Protein AF-A0A1F9VGP0-F1 (afdb_monomer)

Foldseek 3Di:
DQQWAALVVVCVVVVHDPVVVVVVVVVVQDWDQDPVRGITDRPVSNVVSCVVVVCVVPPPDDPD

Solvent-accessible surface area (backbone atoms only — not comparable to full-atom values): 4024 Å² total; per-residue (Å²): 133,85,67,67,39,44,64,71,54,48,28,62,75,69,72,43,56,71,71,53,53,52,51,40,46,74,72,67,48,82,70,44,73,43,96,87,71,49,63,29,30,47,59,69,61,47,53,53,49,49,54,64,60,57,50,70,79,60,83,80,72,85,89,125

Nearest PDB structures (foldseek):
  5i44-assembly1_D  TM=7.344E-01  e=4.373E-02  Bacillus subtilis subsp. subtilis str. 168
  4r4e-assembly1_A  TM=7.000E-01  e=7.993E-01  Bacillus subtilis subsp. subtilis str. 168
  5fz5-assembly1_R  TM=5.289E-01  e=2.886E+00  Saccharomyces cerevisiae
  1y10-assembly3_B  TM=5.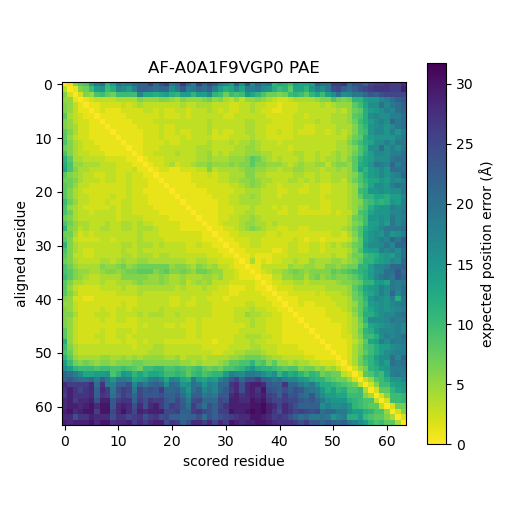154E-01  e=6.493E+00  Mycobacterium tuberculosis
  3tqn-assembly2_B  TM=3.957E-01  e=4.631E+00  Coxiella burnetii

pLDDT: mean 81.1, std 16.45, range [36.34, 93.0]

Secondary structure (DSSP, 8-state):
---EEEHHHHHHHHT--HHHHHHHHHTT---EE-TTS-EEEEHHHH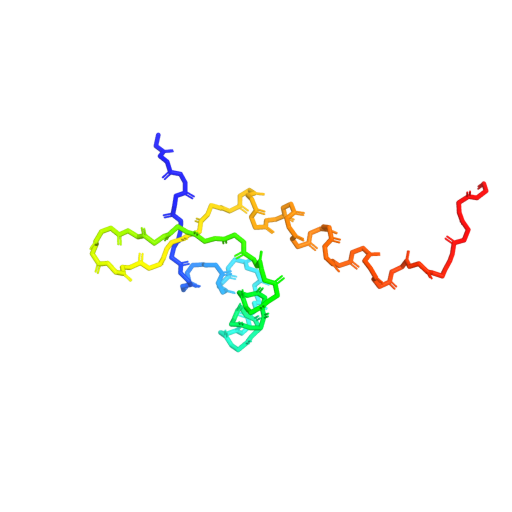HHHHHHHHGGG--SS---

Sequence (64 aa):
MEDLITTKFLISKLSRSAKSIQRDVKKGMPRVILPSGSVRYRLSEIEAWIAKHNTKLKKKGKNA

Mean predicted aligned error: 7.76 Å

Radius of gyration: 13.71 Å; Cα contacts (8 Å, |Δi|>4): 49; chains: 1; bounding box: 42×20×36 Å

Structu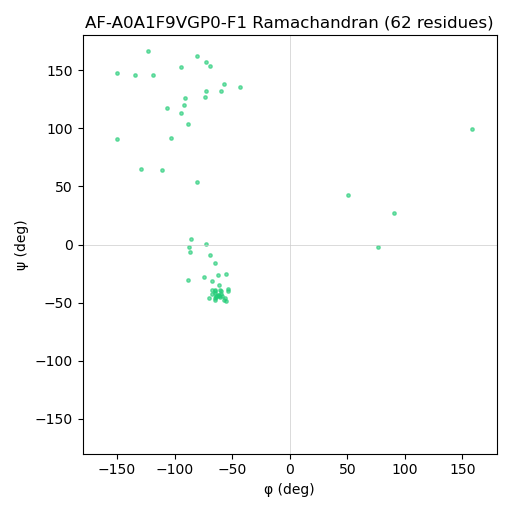re (mmCIF, N/CA/C/O backbone):
data_AF-A0A1F9VGP0-F1
#
_entry.id   AF-A0A1F9VGP0-F1
#
loop_
_atom_site.group_PDB
_atom_site.id
_atom_site.type_symbol
_atom_site.label_atom_id
_atom_site.label_alt_id
_atom_site.label_comp_id
_atom_site.label_asym_id
_atom_site.label_entity_id
_atom_site.label_seq_id
_atom_site.pdbx_PDB_ins_code
_atom_site.Cartn_x
_atom_site.Cartn_y
_atom_site.Cartn_z
_atom_site.occupancy
_atom_site.B_iso_or_equiv
_atom_site.auth_seq_id
_atom_site.auth_comp_id
_atom_site.auth_asym_id
_atom_site.auth_atom_id
_atom_site.pdbx_PDB_model_num
ATOM 1 N N . MET A 1 1 ? -3.777 9.159 -18.924 1.00 46.25 1 MET A N 1
ATOM 2 C CA . MET A 1 1 ? -2.588 9.300 -18.057 1.00 46.25 1 MET A CA 1
ATOM 3 C C . MET A 1 1 ? -2.826 8.387 -16.858 1.00 46.25 1 MET A C 1
ATOM 5 O O . MET A 1 1 ? -3.793 8.621 -16.152 1.00 46.25 1 MET A O 1
ATOM 9 N N . GLU A 1 2 ? -2.095 7.275 -16.709 1.00 57.00 2 GLU A N 1
ATOM 10 C CA . GLU A 1 2 ? -2.287 6.369 -15.558 1.00 57.00 2 GLU A CA 1
ATOM 11 C C . GLU A 1 2 ? -1.708 6.997 -14.280 1.00 57.00 2 GLU A C 1
ATOM 13 O O . GLU A 1 2 ? -0.541 7.388 -14.245 1.00 57.00 2 GLU A O 1
ATOM 18 N N . ASP A 1 3 ? -2.527 7.074 -13.229 1.00 74.88 3 ASP A N 1
ATOM 19 C CA . ASP A 1 3 ? -2.254 7.767 -11.959 1.00 74.88 3 ASP A CA 1
ATOM 20 C C . ASP A 1 3 ? -1.372 6.921 -11.009 1.00 74.88 3 ASP A C 1
ATOM 22 O O . ASP A 1 3 ? -1.739 6.579 -9.881 1.00 74.88 3 ASP A O 1
ATOM 26 N N . LEU A 1 4 ? -0.211 6.474 -11.504 1.00 87.56 4 LEU A N 1
ATOM 27 C CA . LEU A 1 4 ? 0.745 5.682 -10.727 1.00 87.56 4 LEU A CA 1
ATOM 28 C C . LEU A 1 4 ? 1.720 6.585 -9.967 1.00 87.56 4 LEU A C 1
ATOM 30 O O . LEU A 1 4 ? 2.709 7.077 -10.524 1.00 87.56 4 LEU A O 1
ATOM 34 N N . ILE A 1 5 ? 1.486 6.719 -8.664 1.00 90.38 5 ILE A N 1
ATOM 35 C CA . ILE A 1 5 ? 2.282 7.530 -7.742 1.00 90.38 5 ILE A CA 1
ATOM 36 C C . ILE A 1 5 ? 3.370 6.712 -7.035 1.00 90.38 5 ILE A C 1
ATOM 38 O O . ILE A 1 5 ? 3.261 5.501 -6.834 1.00 90.38 5 ILE A O 1
ATOM 42 N N . THR A 1 6 ? 4.456 7.378 -6.645 1.00 91.62 6 THR A N 1
ATOM 43 C CA . THR A 1 6 ? 5.563 6.754 -5.905 1.00 91.62 6 THR A CA 1
ATOM 44 C C . THR A 1 6 ? 5.247 6.637 -4.414 1.00 91.62 6 THR A C 1
ATOM 46 O O . THR A 1 6 ? 4.409 7.367 -3.882 1.00 91.62 6 THR A O 1
ATOM 49 N N . THR A 1 7 ? 5.987 5.786 -3.693 1.00 89.56 7 THR A N 1
ATOM 50 C CA . THR A 1 7 ? 5.896 5.700 -2.223 1.00 89.56 7 THR A CA 1
ATOM 51 C C . THR A 1 7 ? 6.093 7.063 -1.551 1.00 89.56 7 THR A C 1
ATOM 53 O O . THR A 1 7 ? 5.394 7.378 -0.594 1.00 89.56 7 THR A O 1
ATOM 56 N N . LYS A 1 8 ? 7.026 7.892 -2.049 1.00 90.50 8 LYS A N 1
ATOM 57 C CA . LYS A 1 8 ? 7.319 9.221 -1.482 1.00 90.50 8 LYS A CA 1
ATOM 58 C C . LYS A 1 8 ? 6.119 10.160 -1.612 1.00 90.50 8 LYS A C 1
ATOM 60 O O . LYS A 1 8 ? 5.761 10.830 -0.646 1.00 90.50 8 LYS A O 1
ATOM 65 N N . PHE A 1 9 ? 5.480 10.164 -2.781 1.00 90.94 9 PHE A N 1
ATOM 66 C CA . PHE A 1 9 ? 4.271 10.952 -3.004 1.00 90.94 9 PHE A CA 1
ATOM 67 C C . PHE A 1 9 ? 3.117 10.457 -2.128 1.00 90.94 9 PHE A C 1
ATOM 69 O O . PHE A 1 9 ? 2.432 11.255 -1.500 1.00 90.94 9 PHE A O 1
ATOM 76 N N . LEU A 1 10 ? 2.960 9.139 -2.000 1.00 89.12 10 LEU A N 1
ATOM 77 C CA . LEU A 1 10 ? 1.927 8.531 -1.167 1.00 89.12 10 LEU A CA 1
ATOM 78 C C . LEU A 1 10 ? 2.077 8.871 0.328 1.00 89.12 10 LEU A C 1
ATOM 80 O O . LEU A 1 10 ? 1.097 9.204 0.988 1.00 89.12 10 LEU A O 1
ATOM 84 N N . ILE A 1 11 ? 3.305 8.820 0.853 1.00 90.56 11 ILE A N 1
ATOM 85 C CA . ILE A 1 11 ? 3.659 9.232 2.225 1.00 90.56 11 ILE A CA 1
ATOM 86 C C . ILE A 1 11 ? 3.227 10.678 2.472 1.00 90.56 11 ILE A C 1
ATOM 88 O O . ILE A 1 11 ? 2.574 10.959 3.476 1.00 90.56 11 ILE A O 1
ATOM 92 N N . SER A 1 12 ? 3.563 11.573 1.538 1.00 91.81 12 SER A N 1
ATOM 93 C CA . SER A 1 12 ? 3.200 12.987 1.616 1.00 91.81 12 SER A CA 1
ATOM 94 C C . SER A 1 12 ? 1.685 13.183 1.540 1.00 91.81 12 SER A C 1
ATOM 96 O O . SER A 1 12 ? 1.119 13.855 2.398 1.00 91.81 12 SER A O 1
ATOM 98 N N . LYS A 1 13 ? 1.011 12.536 0.582 1.00 87.69 13 LYS A N 1
ATOM 99 C CA . LYS A 1 13 ? -0.431 12.689 0.357 1.00 87.69 13 LYS A CA 1
ATOM 100 C C . LYS A 1 13 ? -1.273 12.174 1.522 1.00 87.69 13 LYS A C 1
ATOM 102 O O . LYS A 1 13 ? -2.264 12.798 1.878 1.00 87.69 13 LYS A O 1
ATOM 107 N N . LEU A 1 14 ? -0.874 11.051 2.118 1.00 85.31 14 LEU A N 1
ATOM 108 C CA . LEU A 1 14 ? -1.575 10.457 3.256 1.00 85.31 14 LEU A CA 1
ATOM 109 C C . LEU A 1 14 ? -1.123 11.032 4.604 1.00 85.31 14 LEU A C 1
ATOM 111 O O . LEU A 1 14 ? -1.691 10.662 5.629 1.00 85.31 14 LEU A O 1
ATOM 115 N N . SER A 1 15 ? -0.089 11.881 4.629 1.00 88.44 15 SER A N 1
ATOM 116 C CA . SER A 1 15 ? 0.577 12.329 5.856 1.00 88.44 15 SER A CA 1
ATOM 117 C C . SER A 1 15 ? 0.971 11.151 6.770 1.00 88.44 15 SER A C 1
ATOM 119 O O . SER A 1 15 ? 0.773 11.174 7.988 1.00 88.44 15 SER A O 1
ATOM 121 N N . ARG A 1 16 ? 1.507 10.072 6.179 1.00 85.00 16 ARG A N 1
ATOM 122 C CA . ARG A 1 16 ? 1.879 8.831 6.887 1.00 85.00 16 ARG A CA 1
ATOM 123 C C . ARG A 1 16 ? 3.364 8.560 6.766 1.00 85.00 16 ARG A C 1
ATOM 125 O O . ARG A 1 16 ? 3.959 8.781 5.725 1.00 85.00 16 ARG A O 1
ATOM 132 N N . SER A 1 17 ? 3.957 7.984 7.808 1.00 90.38 17 SER A N 1
ATOM 133 C CA . SER A 1 17 ? 5.362 7.571 7.783 1.00 90.38 17 SER A CA 1
ATOM 134 C C . SER A 1 17 ? 5.611 6.375 6.854 1.00 90.38 17 SER A C 1
ATOM 136 O O . SER A 1 17 ? 4.744 5.513 6.685 1.00 90.38 17 SER A O 1
ATOM 138 N N . ALA A 1 18 ? 6.839 6.251 6.336 1.00 88.75 18 ALA A N 1
ATOM 139 C CA . ALA A 1 18 ? 7.263 5.100 5.529 1.00 88.75 18 ALA A CA 1
ATOM 140 C C . ALA A 1 18 ? 7.018 3.756 6.242 1.00 88.75 18 ALA A C 1
ATOM 142 O O . ALA A 1 18 ? 6.544 2.799 5.633 1.00 88.75 18 ALA A O 1
ATOM 143 N N . LYS A 1 19 ? 7.245 3.707 7.564 1.00 90.88 19 LYS A N 1
ATOM 144 C CA . LYS A 1 19 ? 6.956 2.535 8.407 1.00 90.88 19 LYS A CA 1
ATOM 145 C C . LYS A 1 19 ? 5.467 2.170 8.410 1.00 90.88 19 LYS A C 1
ATOM 147 O O . LYS A 1 19 ? 5.123 0.993 8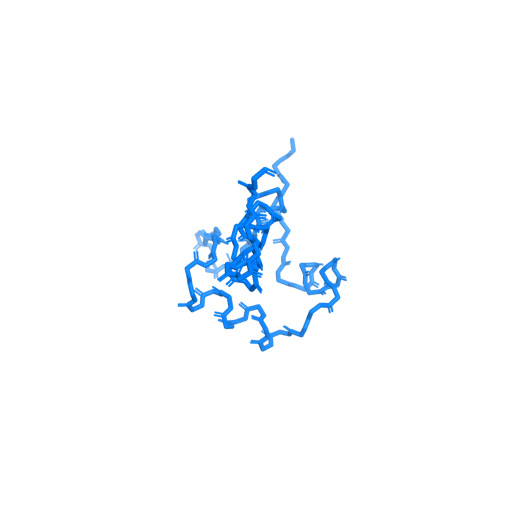.481 1.00 90.88 19 LYS A O 1
ATOM 152 N N . SER A 1 20 ? 4.570 3.153 8.340 1.00 89.00 20 SER A N 1
ATOM 153 C CA . SER A 1 20 ? 3.128 2.891 8.255 1.00 89.00 20 SER A CA 1
ATOM 154 C C . SER A 1 20 ? 2.751 2.302 6.903 1.00 89.00 20 SER A C 1
ATOM 156 O O . SER A 1 20 ? 2.111 1.256 6.889 1.00 89.00 20 SER A O 1
ATOM 158 N N . ILE A 1 21 ? 3.258 2.870 5.805 1.00 88.94 21 ILE A N 1
ATOM 159 C CA . ILE A 1 21 ? 3.045 2.318 4.460 1.00 88.94 21 ILE A CA 1
ATOM 160 C C . ILE A 1 21 ? 3.589 0.886 4.359 1.00 88.94 21 ILE A C 1
ATOM 162 O O . ILE A 1 21 ? 2.899 0.003 3.870 1.00 88.94 21 ILE A O 1
ATOM 166 N N . GLN A 1 22 ? 4.776 0.599 4.904 1.00 90.25 22 GLN A N 1
ATOM 167 C CA . GLN A 1 22 ? 5.305 -0.772 4.942 1.00 90.25 22 GLN A CA 1
ATOM 168 C C . GLN A 1 22 ? 4.397 -1.745 5.709 1.00 90.25 22 GLN A C 1
ATOM 170 O O . GLN A 1 22 ? 4.227 -2.888 5.286 1.00 90.25 22 GLN A O 1
ATOM 175 N N . ARG A 1 23 ? 3.807 -1.316 6.834 1.00 90.50 23 ARG A N 1
ATOM 176 C CA . ARG A 1 23 ? 2.833 -2.138 7.571 1.00 90.50 23 ARG A CA 1
ATOM 177 C C . ARG A 1 23 ? 1.577 -2.386 6.749 1.00 90.50 23 ARG A C 1
ATOM 179 O O . ARG A 1 23 ? 1.055 -3.493 6.795 1.00 90.50 23 ARG A O 1
ATOM 186 N N . ASP A 1 24 ? 1.103 -1.391 6.014 1.00 89.94 24 ASP A N 1
ATOM 187 C CA . ASP A 1 24 ? -0.066 -1.543 5.150 1.00 89.94 24 ASP A CA 1
ATOM 188 C C . ASP A 1 24 ? 0.228 -2.493 3.986 1.00 89.94 24 ASP A C 1
ATOM 190 O O . ASP A 1 24 ? -0.548 -3.411 3.736 1.00 89.94 24 ASP A O 1
ATOM 194 N N . VAL A 1 25 ? 1.401 -2.375 3.359 1.00 90.75 25 VAL A N 1
ATOM 195 C CA . VAL A 1 25 ? 1.887 -3.325 2.344 1.00 90.75 25 VAL A CA 1
ATOM 196 C C . VAL A 1 25 ? 1.931 -4.748 2.900 1.00 90.75 25 VAL A C 1
ATOM 198 O O . VAL A 1 25 ? 1.406 -5.661 2.269 1.00 90.75 25 VAL A O 1
ATOM 201 N N . LYS A 1 26 ? 2.457 -4.949 4.116 1.00 90.00 26 LYS A N 1
ATOM 202 C CA . LYS A 1 26 ? 2.422 -6.263 4.789 1.00 90.00 26 LYS A CA 1
ATOM 203 C C . LYS A 1 26 ? 1.001 -6.769 5.072 1.00 90.00 26 LYS A C 1
ATOM 205 O O . LYS A 1 26 ? 0.804 -7.973 5.167 1.00 90.00 26 LYS A O 1
ATOM 210 N N . LYS A 1 27 ? 0.018 -5.875 5.205 1.00 88.44 27 LYS A N 1
ATOM 211 C CA . LYS A 1 27 ? -1.407 -6.203 5.392 1.00 88.44 27 LYS A CA 1
ATOM 212 C C . LYS A 1 27 ? -2.158 -6.434 4.074 1.00 88.44 27 LYS A C 1
ATOM 214 O O . LYS A 1 27 ? -3.372 -6.620 4.115 1.00 88.44 27 LYS A O 1
ATOM 219 N N . GLY A 1 28 ? -1.468 -6.410 2.932 1.00 90.12 28 GLY A N 1
ATOM 220 C CA . GLY A 1 28 ? -2.072 -6.614 1.616 1.00 90.12 28 GLY A CA 1
ATOM 221 C C . GLY A 1 28 ? -2.550 -5.329 0.938 1.00 90.12 28 GLY A C 1
ATOM 222 O O . GLY A 1 28 ? -3.494 -5.375 0.154 1.00 90.12 28 GLY A O 1
ATOM 223 N N . MET A 1 29 ? -1.942 -4.180 1.243 1.00 91.25 29 MET A N 1
ATOM 224 C CA . MET A 1 29 ? -2.185 -2.941 0.501 1.00 91.25 29 MET A CA 1
ATOM 225 C C . MET A 1 29 ? -1.813 -3.113 -0.986 1.00 91.25 29 MET A C 1
ATOM 227 O O . MET A 1 29 ? -0.712 -3.605 -1.269 1.00 91.25 29 MET A O 1
ATOM 231 N N . PRO A 1 30 ? -2.685 -2.697 -1.928 1.00 91.88 30 PRO A N 1
ATOM 232 C CA . PRO A 1 30 ? -2.432 -2.808 -3.361 1.00 91.88 30 PRO A CA 1
ATOM 233 C C . PRO A 1 30 ? -1.140 -2.096 -3.756 1.00 91.88 30 PRO A C 1
ATOM 235 O O . PRO A 1 30 ? -0.857 -1.000 -3.278 1.00 91.88 30 PRO A O 1
ATOM 238 N N . ARG A 1 31 ? -0.343 -2.706 -4.632 1.00 93.00 31 ARG A N 1
ATOM 239 C CA . ARG A 1 31 ? 0.870 -2.093 -5.185 1.00 93.00 31 ARG A CA 1
ATOM 240 C C . ARG A 1 31 ? 1.140 -2.629 -6.581 1.00 93.00 31 ARG A C 1
ATOM 242 O O . ARG A 1 31 ? 0.888 -3.799 -6.854 1.00 93.00 31 ARG A O 1
ATOM 249 N N . VAL A 1 32 ? 1.716 -1.787 -7.423 1.00 91.19 32 VAL A N 1
ATOM 250 C CA . VAL A 1 32 ? 2.142 -2.128 -8.779 1.00 91.19 32 VAL A CA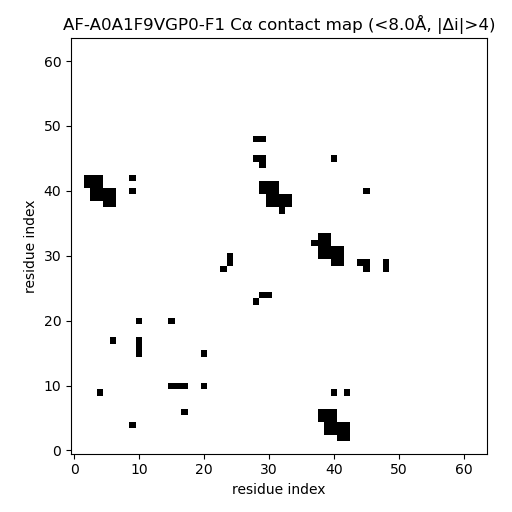 1
ATOM 251 C C . VAL A 1 32 ? 3.659 -2.212 -8.782 1.00 91.19 32 VAL A C 1
ATOM 253 O O . VAL A 1 32 ? 4.343 -1.232 -8.486 1.00 91.19 32 VAL A O 1
ATOM 256 N N . ILE A 1 33 ? 4.192 -3.394 -9.078 1.00 91.44 33 ILE A N 1
ATOM 257 C CA . ILE A 1 33 ? 5.632 -3.599 -9.244 1.00 91.44 33 ILE A CA 1
ATOM 258 C C . ILE A 1 33 ? 5.919 -3.460 -10.735 1.00 91.44 33 ILE A C 1
ATOM 260 O O . ILE A 1 33 ? 5.436 -4.254 -11.538 1.00 91.44 33 ILE A O 1
ATOM 264 N N . LEU A 1 34 ? 6.656 -2.418 -11.105 1.00 89.62 34 LEU A N 1
ATOM 265 C CA . LEU A 1 34 ? 7.077 -2.213 -12.485 1.00 89.62 34 LEU A CA 1
ATOM 266 C C . LEU A 1 34 ? 8.175 -3.223 -12.857 1.00 89.62 34 LEU A C 1
ATOM 268 O O . LEU A 1 34 ? 8.906 -3.665 -11.969 1.00 89.62 34 LEU A O 1
ATOM 272 N N . PRO A 1 35 ? 8.374 -3.524 -14.154 1.00 89.75 35 PRO A N 1
ATOM 273 C CA . PRO A 1 35 ? 9.459 -4.399 -14.610 1.00 89.75 35 PRO A CA 1
ATOM 274 C C . PRO A 1 35 ? 10.856 -3.949 -14.150 1.00 89.75 35 PRO A C 1
ATOM 276 O O . PRO A 1 35 ? 11.746 -4.769 -13.976 1.00 89.75 35 PRO A O 1
ATOM 279 N N . SER A 1 36 ? 11.035 -2.651 -13.877 1.00 90.12 36 SER A N 1
ATOM 280 C CA . SER A 1 36 ? 12.259 -2.079 -13.299 1.00 90.12 36 SER A CA 1
ATOM 281 C C . SER A 1 36 ? 12.470 -2.389 -11.808 1.00 90.12 36 SER A C 1
ATOM 283 O O . SER A 1 36 ? 13.410 -1.880 -11.205 1.00 90.12 36 SER A O 1
ATOM 285 N N . GLY A 1 37 ? 11.560 -3.129 -11.168 1.00 87.75 37 GLY A N 1
ATOM 286 C CA . GLY A 1 37 ? 11.549 -3.369 -9.722 1.00 87.75 37 GLY A CA 1
ATOM 287 C C . GLY A 1 37 ? 11.031 -2.187 -8.893 1.00 87.75 37 GLY A C 1
ATOM 288 O O . GLY A 1 37 ? 10.907 -2.286 -7.672 1.00 87.75 37 GLY A O 1
ATOM 289 N N . SER A 1 38 ? 10.688 -1.064 -9.532 1.00 88.75 38 SER A N 1
ATOM 290 C CA . SER A 1 38 ? 10.117 0.095 -8.844 1.00 88.75 38 SER A CA 1
ATOM 291 C C . SER A 1 38 ? 8.677 -0.172 -8.412 1.00 88.75 38 SER A C 1
ATOM 293 O O . SER A 1 38 ? 7.845 -0.592 -9.214 1.00 88.75 38 SER A O 1
ATOM 295 N N . VAL A 1 39 ? 8.361 0.138 -7.155 1.00 89.81 39 VAL A N 1
ATOM 296 C CA . VAL A 1 39 ? 6.997 0.029 -6.627 1.00 89.81 39 VAL A CA 1
ATOM 297 C C . VAL A 1 39 ? 6.255 1.349 -6.817 1.00 89.81 39 VAL A C 1
ATOM 299 O O . VAL A 1 39 ? 6.714 2.405 -6.371 1.00 89.81 39 VAL A O 1
ATOM 302 N N . AR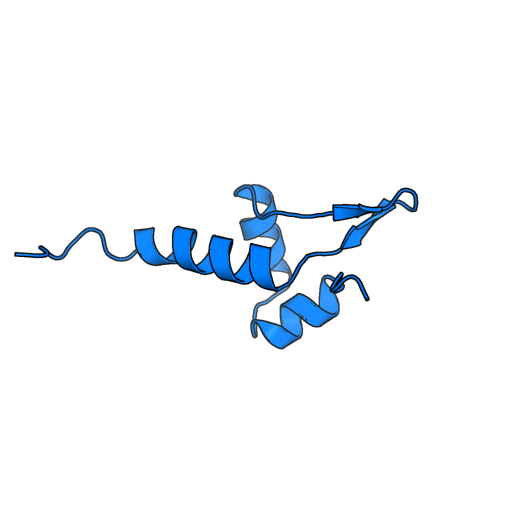G A 1 40 ? 5.086 1.277 -7.448 1.00 93.00 40 ARG A N 1
ATOM 303 C CA . ARG A 1 40 ? 4.126 2.375 -7.575 1.00 93.00 40 ARG A CA 1
ATOM 304 C C . ARG A 1 40 ? 2.766 1.984 -7.012 1.00 93.00 40 ARG A C 1
ATOM 306 O O . ARG A 1 40 ? 2.499 0.816 -6.742 1.00 93.00 40 ARG A O 1
ATOM 313 N N . TYR A 1 41 ? 1.914 2.977 -6.818 1.00 92.19 41 TYR A N 1
ATOM 314 C CA . TYR A 1 41 ? 0.592 2.819 -6.226 1.00 92.19 41 TYR A CA 1
ATOM 315 C C . TYR A 1 41 ? -0.424 3.596 -7.049 1.00 92.19 41 TYR A C 1
ATOM 317 O O . TYR A 1 41 ? -0.101 4.667 -7.555 1.00 92.19 41 TYR A O 1
ATOM 325 N N . ARG A 1 42 ? -1.648 3.082 -7.152 1.00 91.62 42 ARG A N 1
ATOM 326 C CA . ARG A 1 42 ? -2.782 3.846 -7.679 1.00 91.62 42 ARG A CA 1
ATOM 327 C C . ARG A 1 42 ? -3.493 4.521 -6.520 1.00 91.62 42 ARG A C 1
ATOM 329 O O . ARG A 1 42 ? -3.955 3.830 -5.614 1.00 91.62 42 ARG A O 1
ATOM 336 N N . LEU A 1 43 ? -3.570 5.851 -6.534 1.00 87.69 43 LEU A N 1
ATOM 337 C CA . LEU A 1 43 ? -4.097 6.608 -5.395 1.00 87.69 43 LEU A CA 1
ATOM 338 C C . LEU A 1 43 ? -5.523 6.170 -5.024 1.00 87.69 43 LEU A C 1
ATOM 340 O O . LEU A 1 43 ? -5.762 5.835 -3.868 1.00 87.69 43 LEU A O 1
ATOM 344 N N . SER A 1 44 ? -6.421 6.053 -6.005 1.00 88.00 44 SER A N 1
ATOM 345 C CA . SER A 1 44 ? -7.819 5.657 -5.776 1.00 88.00 44 SER A CA 1
ATOM 346 C C . SER A 1 44 ? -7.960 4.264 -5.146 1.00 88.00 44 SER A C 1
ATOM 348 O O . SER A 1 44 ? -8.786 4.065 -4.257 1.00 88.00 44 SER A O 1
ATOM 350 N N . GLU A 1 45 ? -7.130 3.295 -5.554 1.00 90.50 45 GLU A N 1
ATOM 351 C CA . GLU A 1 45 ? -7.128 1.954 -4.948 1.00 90.50 45 GLU A CA 1
ATOM 352 C C . GLU A 1 45 ? -6.630 1.991 -3.504 1.00 90.50 45 GLU A C 1
ATOM 354 O O . GLU A 1 45 ? -7.169 1.301 -2.635 1.00 90.50 45 GLU A O 1
ATOM 359 N N . ILE A 1 46 ?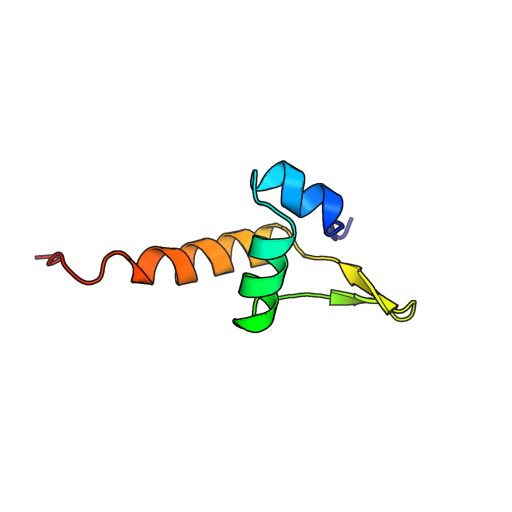 -5.616 2.817 -3.233 1.00 90.06 46 ILE A N 1
ATOM 360 C CA . ILE A 1 46 ? -5.110 3.006 -1.878 1.00 90.06 46 ILE A CA 1
ATOM 361 C C . ILE A 1 46 ? -6.160 3.655 -0.985 1.00 90.06 46 ILE A C 1
ATOM 363 O O . ILE A 1 46 ? -6.372 3.178 0.129 1.00 90.06 46 ILE A O 1
ATOM 367 N N . GLU A 1 47 ? -6.826 4.707 -1.446 1.00 87.38 47 GLU A N 1
ATOM 368 C CA . GLU A 1 47 ? -7.870 5.387 -0.678 1.00 87.38 47 GLU A CA 1
ATOM 369 C C . GLU A 1 47 ? -9.024 4.434 -0.347 1.00 87.38 47 GLU A C 1
ATOM 371 O O . GLU A 1 47 ? -9.422 4.335 0.818 1.00 87.38 47 GLU A O 1
ATOM 376 N N . ALA A 1 48 ? -9.486 3.644 -1.323 1.00 88.56 48 ALA A N 1
ATOM 377 C CA . ALA A 1 48 ? -10.508 2.621 -1.107 1.00 88.56 48 ALA A CA 1
ATOM 378 C C . ALA A 1 48 ? -10.052 1.535 -0.114 1.00 88.56 48 ALA A C 1
ATOM 380 O O . ALA A 1 48 ? -10.804 1.145 0.787 1.00 88.56 48 ALA A O 1
ATOM 381 N N . TRP A 1 49 ? -8.806 1.062 -0.229 1.00 90.75 49 TRP A N 1
ATOM 382 C CA . TRP A 1 49 ? -8.241 0.080 0.698 1.00 90.75 49 TRP A CA 1
ATOM 383 C C . TRP A 1 49 ? -8.138 0.639 2.120 1.00 90.75 49 TRP A C 1
ATOM 385 O O . TRP A 1 49 ? -8.553 -0.021 3.075 1.00 90.75 49 TRP A O 1
ATOM 395 N N . ILE A 1 50 ? -7.645 1.870 2.274 1.00 86.62 50 ILE A N 1
ATOM 396 C CA . ILE A 1 50 ? -7.537 2.548 3.569 1.00 86.62 50 ILE A CA 1
ATOM 397 C C . ILE A 1 50 ? -8.924 2.730 4.182 1.00 86.62 50 ILE A C 1
ATOM 399 O O . ILE A 1 50 ? -9.096 2.421 5.361 1.00 86.62 50 ILE A O 1
ATOM 403 N N . ALA A 1 51 ? -9.925 3.156 3.408 1.00 85.94 51 ALA A N 1
ATOM 404 C CA . ALA A 1 51 ? -11.303 3.270 3.882 1.00 85.94 51 ALA A CA 1
ATOM 405 C C . ALA A 1 51 ? -11.841 1.915 4.389 1.00 85.94 51 ALA A C 1
ATOM 407 O O . ALA A 1 51 ? -12.381 1.822 5.496 1.00 85.94 51 ALA A O 1
ATOM 408 N N . LYS A 1 52 ? -11.603 0.826 3.650 1.00 84.50 52 LYS A N 1
ATOM 409 C CA . LYS A 1 52 ? -11.998 -0.539 4.046 1.00 84.50 52 LYS A CA 1
ATOM 410 C C . LYS A 1 52 ? -11.236 -1.071 5.271 1.00 84.50 52 LYS A C 1
ATOM 412 O O . LYS A 1 52 ? -11.782 -1.853 6.046 1.00 84.50 52 LYS A O 1
ATOM 417 N N . HIS A 1 53 ? -9.981 -0.668 5.464 1.00 79.44 53 HIS A N 1
ATOM 418 C CA . HIS A 1 53 ? -9.155 -1.125 6.587 1.00 79.44 53 HIS A CA 1
ATOM 419 C C . HIS A 1 53 ? -9.308 -0.263 7.854 1.00 79.44 53 HIS A C 1
ATOM 421 O O . HIS A 1 53 ? -9.242 -0.809 8.956 1.00 79.44 53 HIS A O 1
ATOM 427 N N . ASN A 1 54 ? -9.583 1.039 7.732 1.00 68.25 54 ASN A N 1
ATOM 428 C CA . ASN A 1 54 ? -9.876 1.927 8.866 1.00 68.25 54 ASN A CA 1
ATOM 429 C C . ASN A 1 54 ? -11.283 1.705 9.439 1.00 68.25 54 ASN A C 1
ATOM 431 O O . ASN A 1 54 ? -11.492 1.864 10.640 1.00 68.25 54 ASN A O 1
ATOM 435 N N . THR A 1 55 ? -12.242 1.256 8.626 1.00 59.16 55 THR A N 1
ATOM 436 C CA . THR A 1 55 ? -13.596 0.903 9.097 1.00 59.16 55 THR A CA 1
ATOM 437 C C . THR A 1 55 ? -13.616 -0.294 10.059 1.00 59.16 55 THR A C 1
ATOM 439 O O . THR A 1 55 ? -14.558 -0.432 10.839 1.00 59.16 55 THR A O 1
ATOM 442 N N . LYS A 1 56 ? -12.544 -1.103 10.136 1.00 53.56 56 LYS A N 1
ATOM 443 C CA . LYS A 1 56 ? -12.401 -2.149 11.171 1.00 53.56 56 LYS A CA 1
ATOM 444 C C . LYS A 1 56 ? -12.178 -1.610 12.595 1.00 53.56 56 LYS A C 1
ATOM 446 O O . LYS A 1 56 ? -12.288 -2.392 13.534 1.00 53.56 56 LYS A O 1
ATOM 451 N N . LEU A 1 57 ? -11.940 -0.306 12.780 1.00 52.25 57 LEU A N 1
ATOM 452 C CA . LEU A 1 57 ? -11.907 0.344 14.103 1.00 52.25 57 LEU A CA 1
ATOM 453 C C . LEU A 1 57 ? -13.288 0.828 14.591 1.00 52.25 57 LEU A C 1
ATOM 455 O O . LEU A 1 57 ? -13.405 1.268 15.731 1.00 52.25 57 LEU A O 1
ATOM 459 N N . LYS A 1 58 ? -14.352 0.666 13.788 1.00 40.22 58 LYS A N 1
ATOM 460 C CA . LYS A 1 58 ? -15.750 0.824 14.223 1.00 40.22 58 LYS A CA 1
ATOM 461 C C . LYS A 1 58 ? -16.603 -0.389 13.827 1.00 40.22 58 LYS A C 1
ATOM 463 O O . LYS A 1 58 ? -17.567 -0.282 13.083 1.00 40.22 58 LYS A O 1
ATOM 468 N N . LYS A 1 59 ? -16.297 -1.553 14.405 1.00 48.72 59 LYS A N 1
ATOM 469 C CA . LYS A 1 59 ? -17.331 -2.551 14.747 1.00 48.72 59 LYS A CA 1
ATOM 470 C C . LYS A 1 59 ? -17.470 -2.648 16.271 1.00 48.72 59 LYS A C 1
ATOM 472 O O . LYS A 1 59 ? -17.188 -3.668 16.883 1.00 48.72 59 LYS A O 1
ATOM 477 N N . LYS A 1 60 ? -17.899 -1.534 16.865 1.00 50.06 60 LYS A N 1
ATOM 478 C CA . LYS A 1 60 ? -18.636 -1.437 18.136 1.00 50.06 60 LYS A CA 1
ATOM 479 C C . LYS A 1 60 ? 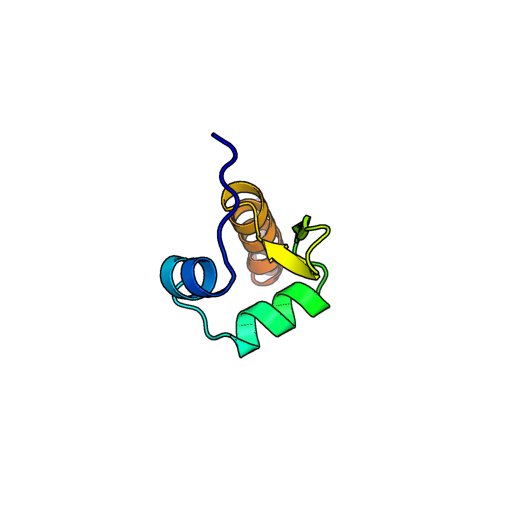-19.519 -0.198 18.007 1.00 50.06 60 LYS A C 1
ATOM 481 O O . LYS A 1 60 ? -19.072 0.917 18.238 1.00 50.06 60 LYS A O 1
ATOM 486 N N . GLY A 1 61 ? -20.734 -0.397 17.522 1.00 40.12 61 GLY A N 1
ATOM 487 C CA . GLY A 1 61 ? -21.686 0.677 17.273 1.00 40.12 61 G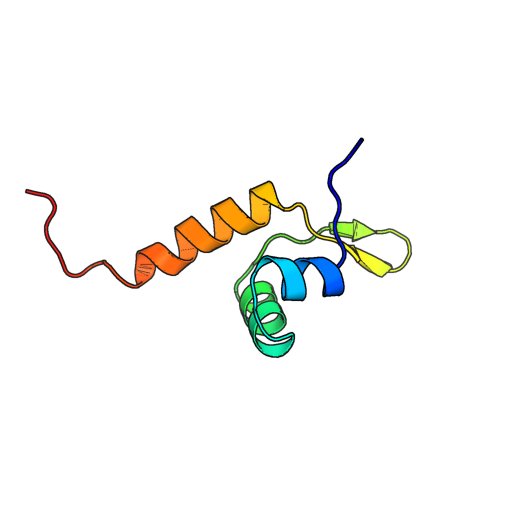LY A CA 1
ATOM 488 C C . GLY A 1 61 ? -22.712 0.205 16.263 1.00 40.12 61 GLY A C 1
ATOM 489 O O . GLY A 1 61 ? -22.416 0.118 15.079 1.00 40.12 61 GLY A O 1
ATOM 490 N N . LYS A 1 62 ? -23.866 -0.198 16.784 1.00 50.12 62 LYS A N 1
ATOM 491 C CA . LYS A 1 62 ? -25.082 -0.573 16.065 1.00 50.12 62 LYS A CA 1
ATOM 492 C C . LYS A 1 62 ? -25.360 0.425 14.933 1.00 50.12 62 LYS A C 1
ATOM 494 O O . LYS A 1 62 ? -25.299 1.623 15.180 1.00 50.12 62 LYS A O 1
ATOM 499 N N . ASN A 1 63 ? -25.708 -0.070 13.749 1.00 36.34 63 ASN A N 1
ATOM 500 C CA . ASN A 1 63 ? -26.596 0.674 12.864 1.00 36.34 63 ASN A CA 1
ATOM 501 C C . ASN A 1 63 ? -27.963 -0.003 13.003 1.00 36.34 63 ASN A C 1
ATOM 503 O O . ASN A 1 63 ? -28.195 -1.057 12.409 1.00 36.34 63 ASN A O 1
ATOM 507 N N . ALA A 1 64 ? -28.737 0.532 13.947 1.00 45.94 64 ALA A N 1
ATOM 508 C CA . ALA A 1 64 ? -30.185 0.417 14.039 1.00 45.94 64 ALA A CA 1
ATOM 509 C C . ALA A 1 64 ? -30.770 1.657 13.356 1.00 45.94 64 ALA A C 1
ATOM 511 O O . ALA A 1 64 ? -30.084 2.704 13.435 1.00 45.94 64 ALA A O 1
#